Protein AF-A0A350NW31-F1 (afdb_monomer)

Solvent-accessible surface area (backbone atoms only — not comparable to full-atom values): 9401 Å² total; per-residue (Å²): 137,87,84,83,83,86,82,85,82,83,84,83,81,82,76,84,78,81,75,80,87,77,90,76,87,84,73,42,70,81,51,49,76,65,86,72,46,50,71,46,53,63,28,87,88,70,37,74,42,41,32,39,27,88,74,61,37,37,100,91,46,80,51,75,89,60,66,34,38,73,47,72,57,42,85,66,68,77,40,50,56,92,45,56,43,83,39,75,54,92,76,88,54,92,89,51,93,75,86,82,92,84,84,89,87,86,80,84,64,53,72,57,98,86,47,61,57,85,88,83,56,70,51,56,92,58,90,70,77,51,73,46,81,112

Secondary structure (DSSP, 8-state):
------PPP-------------S-----TTSSPPTT-EEE---SS-S-EEE-HHHH--SS------SSEEE--HHHHT---TT-EEEPPP---TT-SS------------EETTEE-----EE-SSTTSS-EE-

Foldseek 3Di:
DDDDDDDDDDDDDDDDDDDDPDQDDDPLLVQADDPQKDWDFQWPVRAKGKDFQVVAADPVGGDDGDHIDIDHDCRHRVTGGLRRDTGDHDTDCVVPPDDDDDDDDDDDQDADPRDTDDDFDWDDPPRVPDIDTD

pLDDT: mean 90.02, std 12.18, range [44.38, 98.06]

Radius of gyration: 24.29 Å; Cα contacts (8 Å, |Δi|>4): 160; chains: 1; bounding box: 80×64×40 Å

Structure (mmCIF, N/CA/C/O backbone):
data_AF-A0A350NW31-F1
#
_entry.id   AF-A0A350NW31-F1
#
loop_
_atom_site.group_PDB
_atom_site.id
_atom_site.type_symbol
_atom_site.label_atom_id
_atom_site.label_alt_id
_atom_site.label_comp_id
_atom_site.label_asym_id
_atom_site.label_entity_id
_atom_site.label_seq_id
_atom_site.pdbx_PDB_ins_code
_atom_site.Cartn_x
_atom_site.Cartn_y
_atom_site.Cartn_z
_atom_site.occupancy
_atom_site.B_iso_or_equiv
_atom_site.auth_seq_id
_atom_site.auth_comp_id
_atom_site.auth_asym_id
_atom_site.auth_atom_id
_atom_site.pdbx_PDB_model_num
ATOM 1 N N . MET A 1 1 ? -64.705 45.221 19.663 1.00 48.91 1 MET A N 1
ATOM 2 C CA . MET A 1 1 ? -63.815 44.903 18.524 1.00 48.91 1 MET A CA 1
ATOM 3 C C . MET A 1 1 ? -62.821 43.853 19.007 1.00 48.91 1 MET A C 1
ATOM 5 O O . MET A 1 1 ? -62.031 44.153 19.888 1.00 48.91 1 MET A O 1
ATOM 9 N N . MET A 1 2 ? -62.956 42.600 18.569 1.00 44.38 2 MET A N 1
ATOM 10 C CA . MET A 1 2 ? -62.243 41.448 19.142 1.00 44.38 2 MET A CA 1
ATOM 11 C C . MET A 1 2 ? -61.066 41.093 18.224 1.00 44.38 2 MET A C 1
ATOM 13 O O . MET A 1 2 ? -61.271 40.778 17.054 1.00 44.38 2 MET A O 1
ATOM 17 N N . ARG A 1 3 ? -59.833 41.224 18.719 1.00 48.50 3 ARG A N 1
ATOM 18 C CA . ARG A 1 3 ? -58.604 41.094 17.923 1.00 48.50 3 ARG A CA 1
ATOM 19 C C . ARG A 1 3 ? -58.072 39.666 18.077 1.00 48.50 3 ARG A C 1
ATOM 21 O O . ARG A 1 3 ? -57.645 39.288 19.161 1.00 48.50 3 ARG A O 1
ATOM 28 N N . ARG A 1 4 ? -58.174 38.850 17.023 1.00 54.09 4 ARG A N 1
ATOM 29 C CA . ARG A 1 4 ? -57.681 37.462 17.015 1.00 54.09 4 ARG A CA 1
ATOM 30 C C . ARG A 1 4 ? -56.184 37.462 16.708 1.00 54.09 4 ARG A C 1
ATOM 32 O O . ARG A 1 4 ? -55.781 37.990 15.677 1.00 54.09 4 ARG A O 1
ATOM 39 N N . ILE A 1 5 ? -55.380 36.891 17.599 1.00 63.12 5 ILE A N 1
ATOM 40 C CA . ILE A 1 5 ? -53.949 36.659 17.379 1.00 63.12 5 ILE A CA 1
ATOM 41 C C . ILE A 1 5 ? -53.807 35.216 16.889 1.00 63.12 5 ILE A C 1
ATOM 43 O O . ILE A 1 5 ? -54.199 34.290 17.594 1.00 63.12 5 ILE A O 1
ATOM 47 N N . PHE A 1 6 ? -53.292 35.033 15.674 1.00 58.06 6 PHE A N 1
ATOM 48 C CA . PHE A 1 6 ? -52.906 33.723 15.151 1.00 58.06 6 PHE A CA 1
ATOM 49 C C . PHE A 1 6 ? -51.450 33.457 15.543 1.00 58.06 6 PHE A C 1
ATOM 51 O O . PHE A 1 6 ? -50.557 34.187 15.121 1.00 58.06 6 PHE A O 1
ATOM 58 N N . GLY A 1 7 ? -51.218 32.441 16.374 1.00 62.53 7 GLY A N 1
ATOM 59 C CA . GLY A 1 7 ? -49.875 31.947 16.675 1.00 62.53 7 GLY A CA 1
ATOM 60 C C . GLY A 1 7 ? -49.449 30.913 15.636 1.00 62.53 7 GLY A C 1
ATOM 61 O O . GLY A 1 7 ? -50.163 29.936 15.421 1.00 62.53 7 GLY A O 1
ATOM 62 N N . PHE A 1 8 ? -48.300 31.127 14.997 1.00 61.97 8 PHE A N 1
ATOM 63 C CA . PHE A 1 8 ? -47.644 30.124 14.160 1.00 61.97 8 PHE A CA 1
ATOM 64 C C . PHE A 1 8 ? -46.812 29.193 15.048 1.00 61.97 8 PHE A C 1
ATOM 66 O O . PHE A 1 8 ? -45.950 29.657 15.792 1.00 61.97 8 PHE A O 1
ATOM 73 N N . ILE A 1 9 ? -47.067 27.886 14.965 1.00 69.88 9 ILE A N 1
ATOM 74 C CA . ILE A 1 9 ? -46.229 26.853 15.583 1.00 69.88 9 ILE A CA 1
ATOM 75 C C . ILE A 1 9 ? -45.210 26.412 14.534 1.00 69.88 9 ILE A C 1
ATOM 77 O O . ILE A 1 9 ? -45.588 25.936 13.465 1.00 69.88 9 ILE A O 1
ATOM 81 N N . PHE A 1 10 ? -43.925 26.581 14.839 1.00 61.84 10 PHE A N 1
ATOM 82 C CA . PHE A 1 10 ? -42.825 26.084 14.019 1.00 61.84 10 PHE A CA 1
ATOM 83 C C . PHE A 1 10 ? -42.400 24.717 14.568 1.00 61.84 10 PHE A C 1
ATOM 85 O O . PHE A 1 10 ? -41.879 24.626 15.679 1.00 61.84 10 PHE A O 1
ATOM 92 N N . LEU A 1 11 ? -42.672 23.645 13.823 1.00 66.06 11 LEU A N 1
ATOM 93 C CA . LEU A 1 11 ? -42.185 22.301 14.135 1.00 66.06 11 LEU A CA 1
ATOM 94 C C . LEU A 1 11 ? -40.747 22.175 13.621 1.00 66.06 11 LEU A C 1
ATOM 96 O O . LEU A 1 11 ? -40.532 22.092 12.415 1.00 66.06 11 LEU A O 1
ATOM 100 N N . LEU A 1 12 ? -39.766 22.158 14.527 1.00 67.12 12 LEU A N 1
ATOM 101 C CA . LEU A 1 12 ? -38.417 21.703 14.194 1.00 67.12 12 LEU A CA 1
ATOM 102 C C . LEU A 1 12 ? -38.415 20.172 14.152 1.00 67.12 12 LEU A C 1
ATOM 104 O O . LEU A 1 12 ? -38.503 19.517 15.189 1.00 67.12 12 LEU A O 1
ATOM 108 N N . SER A 1 13 ? -38.308 19.601 12.955 1.00 69.69 13 SER A N 1
ATOM 109 C CA . SER A 1 13 ? -37.978 18.189 12.778 1.00 69.69 13 SER A CA 1
ATOM 110 C C . SER A 1 13 ? -36.464 18.014 12.892 1.00 69.69 13 SER A C 1
ATOM 112 O O . SER A 1 13 ? -35.721 18.446 12.013 1.00 69.69 13 SER A O 1
ATOM 114 N N . SER A 1 14 ? -35.997 17.384 13.965 1.00 68.06 14 SER A N 1
ATOM 115 C CA . SER A 1 14 ? -34.610 16.938 14.089 1.00 68.06 14 SER A CA 1
ATOM 116 C C . SER A 1 14 ? -34.433 15.619 13.334 1.00 68.06 14 SER A C 1
ATOM 118 O O . SER A 1 14 ? -34.873 14.571 13.805 1.00 68.06 14 SER A O 1
ATOM 120 N N . SER A 1 15 ? -33.804 15.656 12.163 1.00 70.38 15 SER A N 1
ATOM 121 C CA . SER A 1 15 ? -33.258 14.455 11.528 1.00 70.38 15 SER A CA 1
ATOM 122 C C . SER A 1 15 ? -31.994 14.031 12.277 1.00 70.38 15 SER A C 1
ATOM 124 O O . SER A 1 15 ? -31.078 14.838 12.436 1.00 70.38 15 SER A O 1
ATOM 126 N N . ALA A 1 16 ? -31.935 12.781 12.740 1.00 66.44 16 ALA A N 1
ATOM 127 C CA . ALA A 1 16 ? -30.699 12.212 13.263 1.00 66.44 16 ALA A CA 1
ATOM 128 C C . ALA A 1 16 ? -29.701 12.077 12.103 1.00 66.44 16 ALA A C 1
ATOM 130 O O . ALA A 1 16 ? -29.893 11.261 11.205 1.00 66.44 16 ALA A O 1
ATOM 131 N N . MET A 1 17 ? -28.665 12.914 12.094 1.00 63.31 17 MET A N 1
ATOM 132 C CA . MET A 1 17 ? -27.508 12.705 11.231 1.00 63.31 17 MET A CA 1
ATOM 133 C C . MET A 1 17 ? -26.686 11.579 11.851 1.00 63.31 17 MET A C 1
ATOM 135 O O . MET A 1 17 ? -26.154 11.739 12.947 1.00 63.31 17 MET A O 1
ATOM 139 N N . SER A 1 18 ? -26.609 10.433 11.178 1.00 65.69 18 SER A N 1
ATOM 140 C CA . SER A 1 18 ? -25.617 9.420 11.523 1.00 65.69 18 SER A CA 1
ATOM 141 C C . SER A 1 18 ? -24.303 9.847 10.880 1.00 65.69 18 SER A C 1
ATOM 143 O O . SER A 1 18 ? -24.153 9.728 9.668 1.00 65.69 18 SER A O 1
ATOM 145 N N . ALA A 1 19 ? -23.377 10.398 11.662 1.00 67.06 19 ALA A N 1
ATOM 146 C CA . ALA A 1 19 ? -21.996 10.511 11.212 1.00 67.06 19 ALA A CA 1
ATOM 147 C C . ALA A 1 19 ? -21.396 9.099 11.195 1.00 67.06 19 ALA A C 1
ATOM 149 O O . ALA A 1 19 ? -21.551 8.356 12.167 1.00 67.06 19 ALA A O 1
ATOM 150 N N . GLN A 1 20 ? -20.756 8.711 10.094 1.00 71.69 20 GLN A N 1
ATOM 151 C CA . GLN A 1 20 ? -19.940 7.503 10.085 1.00 71.69 20 GLN A CA 1
ATOM 152 C C . GLN A 1 20 ? -18.723 7.757 10.980 1.00 71.69 20 GLN A C 1
ATOM 154 O O . GLN A 1 20 ? -18.118 8.827 10.916 1.00 71.69 20 GLN A O 1
ATOM 159 N N . ASN A 1 21 ? -18.404 6.808 11.859 1.00 86.00 21 ASN A N 1
ATOM 160 C CA . ASN A 1 21 ? -17.177 6.877 12.641 1.00 86.00 21 ASN A CA 1
ATOM 161 C C . ASN A 1 21 ? -16.010 6.507 11.713 1.00 86.00 21 ASN A C 1
ATOM 163 O O . ASN A 1 21 ? -15.896 5.347 11.322 1.00 86.00 21 ASN A O 1
ATOM 167 N N . ILE A 1 22 ? -15.208 7.497 11.318 1.00 91.44 22 ILE A N 1
ATOM 168 C CA . ILE A 1 22 ? -14.013 7.293 10.495 1.00 91.44 22 ILE A CA 1
ATOM 169 C C . ILE A 1 22 ? -12.861 6.963 11.442 1.00 91.44 22 ILE A C 1
ATOM 171 O O . ILE A 1 22 ? -12.406 7.825 12.191 1.00 91.44 22 ILE A O 1
ATOM 175 N N . LEU A 1 23 ? -12.417 5.707 11.417 1.00 93.81 23 LEU A N 1
ATOM 176 C CA . LEU A 1 23 ? -11.307 5.230 12.250 1.00 93.81 23 LEU A CA 1
ATOM 177 C C . LEU A 1 23 ? -9.946 5.591 11.648 1.00 93.81 23 LEU A C 1
ATOM 179 O O . LEU A 1 23 ? -8.991 5.823 12.382 1.00 93.81 23 LEU A O 1
ATOM 183 N N . LEU A 1 24 ? -9.877 5.635 10.318 1.00 95.56 24 LEU A N 1
ATOM 184 C CA . LEU A 1 24 ? -8.695 5.967 9.538 1.00 95.56 24 LEU A CA 1
ATOM 185 C C . LEU A 1 24 ? -9.139 6.575 8.205 1.00 95.56 24 LEU A C 1
ATOM 187 O O . LEU A 1 24 ? -10.135 6.139 7.629 1.00 95.56 24 LEU A O 1
ATOM 191 N N . SER A 1 25 ? -8.407 7.581 7.741 1.00 96.56 25 SER A N 1
ATOM 192 C CA . SER A 1 25 ? -8.550 8.175 6.414 1.00 96.56 25 SER A CA 1
ATOM 193 C C . SER A 1 25 ? -7.167 8.612 5.964 1.00 96.56 25 SER A C 1
ATOM 195 O O . SER A 1 25 ? -6.513 9.363 6.683 1.00 96.56 25 SER A O 1
ATOM 197 N N . GLU A 1 26 ? -6.748 8.145 4.797 1.00 97.62 26 GLU A N 1
ATOM 198 C CA . GLU A 1 26 ? -5.463 8.462 4.180 1.00 97.62 26 GLU A CA 1
ATOM 199 C C . GLU A 1 26 ? -5.703 8.628 2.678 1.00 97.62 26 GLU A C 1
ATOM 201 O O . GLU A 1 26 ? -6.369 7.787 2.074 1.00 97.62 26 GLU A O 1
ATOM 206 N N . ASP A 1 27 ? -5.227 9.734 2.112 1.00 97.19 27 ASP A N 1
ATOM 207 C CA . ASP A 1 27 ? -5.352 10.064 0.686 1.00 97.19 27 ASP A CA 1
ATOM 208 C C . ASP A 1 27 ? -3.994 10.094 -0.033 1.00 97.19 27 ASP A C 1
ATOM 210 O O . ASP A 1 27 ? -3.947 10.252 -1.247 1.00 97.19 27 ASP A O 1
ATOM 214 N N . PHE A 1 28 ? -2.903 9.909 0.716 1.00 98.00 28 PHE A N 1
ATOM 215 C CA . PHE A 1 28 ? -1.509 9.902 0.286 1.00 98.00 28 PHE A CA 1
ATOM 216 C C . PHE A 1 28 ? -0.976 11.241 -0.240 1.00 98.00 28 PHE A C 1
ATOM 218 O O . PHE A 1 28 ? 0.216 11.336 -0.537 1.00 98.00 28 PHE A O 1
ATOM 225 N N . GLU A 1 29 ? -1.764 12.320 -0.241 1.00 97.62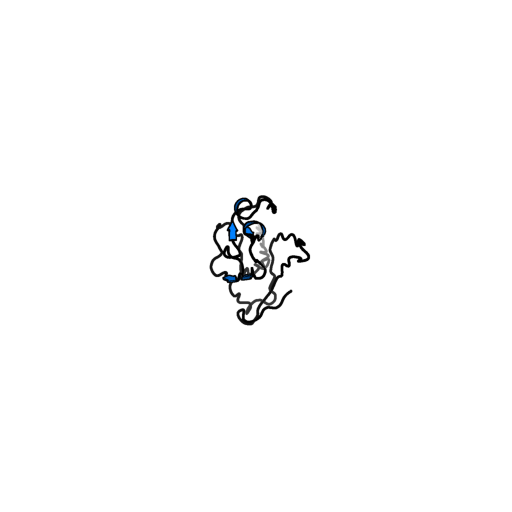 29 GLU A N 1
ATOM 226 C CA . GLU A 1 29 ? -1.396 13.616 -0.838 1.00 97.62 29 GLU A CA 1
ATOM 227 C C . GLU A 1 29 ? -0.283 14.372 -0.103 1.00 97.62 29 GLU A C 1
ATOM 229 O O . GLU A 1 29 ? 0.235 15.383 -0.585 1.00 97.62 29 GLU A O 1
ATOM 234 N N . SER A 1 30 ? 0.131 13.874 1.060 1.00 95.50 30 SER A N 1
ATOM 235 C CA . SER A 1 30 ? 1.276 14.405 1.795 1.00 95.50 30 SER A CA 1
ATOM 236 C C . SER A 1 30 ? 2.621 14.150 1.099 1.00 95.50 30 SER A C 1
ATOM 238 O O . SER A 1 30 ? 3.589 14.856 1.396 1.00 95.50 30 SER A O 1
ATOM 240 N N . GLY A 1 31 ? 2.696 13.170 0.187 1.00 93.62 31 GLY A N 1
ATOM 241 C CA . GLY A 1 31 ? 3.936 12.780 -0.494 1.00 93.62 31 GLY A CA 1
ATOM 242 C C . GLY A 1 31 ? 4.974 12.139 0.435 1.00 93.62 31 GLY A C 1
ATOM 243 O O . GLY A 1 31 ? 6.158 12.094 0.105 1.00 93.62 31 GLY A O 1
ATOM 244 N N . VAL A 1 32 ? 4.562 11.706 1.629 1.00 94.81 32 VAL A N 1
ATOM 245 C CA . VAL A 1 32 ? 5.411 11.020 2.607 1.00 94.81 32 VAL A CA 1
ATOM 246 C C . VAL A 1 32 ? 4.749 9.718 3.044 1.00 94.81 32 VAL A C 1
ATOM 248 O O . VAL A 1 32 ? 3.526 9.579 2.983 1.00 94.81 32 VAL A O 1
ATOM 251 N N . PHE A 1 33 ? 5.556 8.747 3.475 1.00 96.00 33 PHE A N 1
ATOM 252 C CA . PHE A 1 33 ? 5.020 7.505 4.028 1.00 96.00 33 PHE A CA 1
ATOM 253 C C . PHE A 1 33 ? 4.134 7.826 5.250 1.00 96.00 33 PHE A C 1
ATOM 255 O O . PHE A 1 33 ? 4.593 8.576 6.119 1.00 96.00 33 PHE A O 1
ATOM 262 N N . PRO A 1 34 ? 2.891 7.313 5.327 1.00 96.81 34 PRO A N 1
ATOM 263 C CA . PRO A 1 34 ? 1.950 7.692 6.378 1.00 96.81 34 PRO A CA 1
ATOM 264 C C . PRO A 1 34 ? 2.456 7.430 7.802 1.00 96.81 34 PRO A C 1
ATOM 266 O O . PRO A 1 34 ? 3.027 6.381 8.112 1.00 96.81 34 PRO A O 1
ATOM 269 N N . ASP A 1 35 ? 2.186 8.372 8.705 1.00 94.62 35 ASP A N 1
ATOM 270 C CA . ASP A 1 35 ? 2.584 8.257 10.108 1.00 94.62 35 ASP A CA 1
ATOM 271 C C . ASP A 1 35 ? 1.894 7.068 10.798 1.00 94.62 35 ASP A C 1
ATOM 273 O O . ASP A 1 35 ? 0.676 6.904 10.731 1.00 94.62 35 ASP A O 1
ATOM 277 N N . ASN A 1 36 ? 2.662 6.296 11.574 1.00 94.81 36 ASN A N 1
ATOM 278 C CA . ASN A 1 36 ? 2.217 5.114 12.336 1.00 94.81 36 ASN A CA 1
ATOM 279 C C . ASN A 1 36 ? 1.757 3.913 11.500 1.00 94.81 36 ASN A C 1
ATOM 281 O O . ASN A 1 36 ? 1.326 2.914 12.078 1.00 94.81 36 ASN A O 1
ATOM 285 N N . TRP A 1 37 ? 1.870 3.984 10.178 1.00 97.69 37 TRP A N 1
ATOM 286 C CA . TRP A 1 37 ? 1.820 2.793 9.344 1.00 97.69 37 TRP A CA 1
ATOM 287 C C . TRP A 1 37 ? 3.170 2.086 9.429 1.00 97.69 37 TRP A C 1
ATOM 289 O O . TRP A 1 37 ? 4.203 2.693 9.733 1.00 97.69 37 TRP A O 1
ATOM 299 N N . SER A 1 38 ? 3.168 0.790 9.168 1.00 96.56 38 SER A N 1
ATOM 300 C CA . SER A 1 38 ? 4.389 0.013 9.016 1.00 96.56 38 SER A CA 1
ATOM 301 C C . SER A 1 38 ? 4.371 -0.729 7.693 1.00 96.56 38 SER A C 1
ATOM 303 O O . SER A 1 38 ? 3.362 -0.784 6.992 1.00 96.56 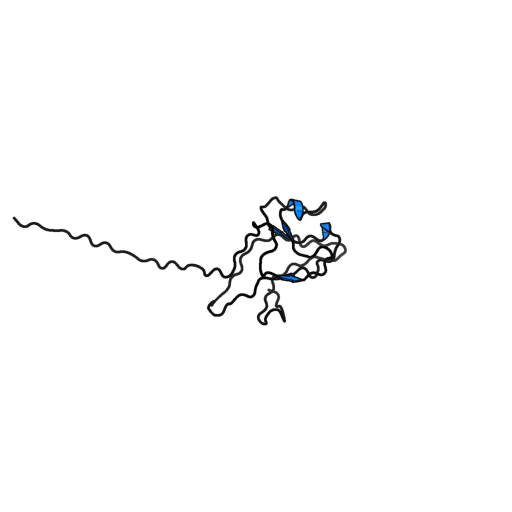38 SER A O 1
ATOM 305 N N . GLN A 1 39 ? 5.518 -1.286 7.337 1.00 97.38 39 GLN A N 1
ATOM 306 C CA . GLN A 1 39 ? 5.615 -2.197 6.218 1.00 97.38 39 GLN A CA 1
ATOM 307 C C . GLN A 1 39 ? 6.601 -3.316 6.521 1.00 97.38 39 GLN A C 1
ATOM 309 O O . GLN A 1 39 ? 7.487 -3.173 7.370 1.00 97.38 39 GLN A O 1
ATOM 314 N N . GLN A 1 40 ? 6.417 -4.424 5.824 1.00 96.81 40 GLN A N 1
ATOM 315 C CA . GLN A 1 40 ? 7.394 -5.495 5.686 1.00 96.81 40 GLN A CA 1
ATOM 316 C C . GLN A 1 40 ? 7.695 -5.620 4.195 1.00 96.81 40 GLN A C 1
ATOM 318 O O . GLN A 1 40 ? 6.850 -5.273 3.376 1.00 96.81 40 GLN A O 1
ATOM 323 N N . THR A 1 41 ? 8.915 -6.030 3.860 1.00 98.00 41 THR A N 1
ATOM 324 C CA . THR A 1 41 ? 9.347 -6.178 2.473 1.00 98.00 41 THR A CA 1
ATOM 325 C C . THR A 1 41 ? 10.552 -7.114 2.386 1.00 98.00 41 THR A C 1
ATOM 327 O O . THR A 1 41 ? 11.395 -7.136 3.292 1.00 98.00 41 THR A O 1
ATOM 330 N N . ALA A 1 42 ? 10.631 -7.874 1.294 1.00 97.81 42 ALA A N 1
ATOM 331 C CA . ALA A 1 42 ? 11.834 -8.591 0.864 1.00 97.81 42 ALA A CA 1
ATOM 332 C C . ALA A 1 42 ? 12.658 -7.773 -0.155 1.00 97.81 42 ALA A C 1
ATOM 334 O O . ALA A 1 42 ? 13.776 -8.160 -0.513 1.00 97.81 42 ALA A O 1
ATOM 335 N N . ALA A 1 43 ? 12.124 -6.630 -0.589 1.00 97.12 43 ALA A N 1
ATOM 336 C CA . ALA A 1 43 ? 12.657 -5.808 -1.653 1.00 97.12 43 ALA A CA 1
ATOM 337 C C . ALA A 1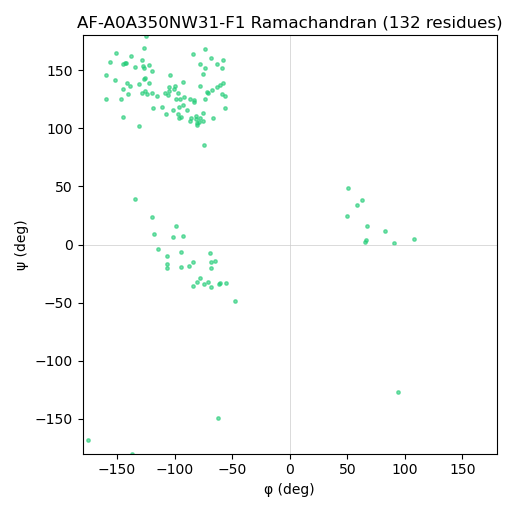 43 ? 13.910 -5.049 -1.208 1.00 97.12 43 ALA A C 1
ATOM 339 O O . ALA A 1 43 ? 14.112 -4.718 -0.036 1.00 97.12 43 ALA A O 1
ATOM 340 N N . SER A 1 44 ? 14.780 -4.755 -2.169 1.00 95.50 44 SER A N 1
ATOM 341 C CA . SER A 1 44 ? 16.033 -4.035 -1.926 1.00 95.50 44 SER A CA 1
ATOM 342 C C . SER A 1 44 ? 15.866 -2.512 -1.901 1.00 95.50 44 SER A C 1
ATOM 344 O O . SER A 1 44 ? 16.774 -1.818 -1.437 1.00 95.50 44 SER A O 1
ATOM 346 N N . ASP A 1 45 ? 14.733 -2.003 -2.387 1.00 94.62 45 ASP A N 1
ATOM 347 C CA . ASP A 1 45 ? 14.388 -0.579 -2.464 1.00 94.62 45 ASP A CA 1
ATOM 348 C C . ASP A 1 45 ? 13.709 -0.049 -1.192 1.00 94.62 45 ASP A C 1
ATOM 350 O O . ASP A 1 45 ? 13.767 1.147 -0.916 1.00 94.62 45 ASP A O 1
ATOM 354 N N . GLY A 1 46 ? 13.167 -0.939 -0.359 1.00 94.75 46 GLY A N 1
ATOM 355 C CA . GLY A 1 46 ? 12.485 -0.584 0.882 1.00 94.75 46 GLY A CA 1
ATOM 356 C C . GLY A 1 46 ? 10.968 -0.764 0.851 1.00 94.75 46 GLY A C 1
ATOM 357 O O . GLY A 1 46 ? 10.349 -0.461 1.869 1.00 94.75 46 GLY A O 1
ATOM 358 N N . GLY A 1 47 ? 10.398 -1.308 -0.233 1.00 97.00 47 GLY A N 1
ATOM 359 C CA . GLY A 1 47 ? 9.001 -1.741 -0.306 1.00 97.00 47 GLY A CA 1
ATOM 360 C C . GLY A 1 47 ? 8.059 -0.680 -0.873 1.00 97.00 47 GLY A C 1
ATOM 361 O O . GLY A 1 47 ? 8.280 -0.161 -1.964 1.00 97.00 47 GLY A O 1
ATOM 362 N N . TRP A 1 48 ? 6.984 -0.383 -0.142 1.00 97.88 48 TRP A N 1
ATOM 363 C CA . TRP A 1 48 ? 5.967 0.593 -0.525 1.00 97.88 48 TRP A CA 1
ATOM 364 C C . TRP A 1 48 ? 6.489 2.027 -0.421 1.00 97.88 48 TRP A C 1
ATOM 366 O O . TRP A 1 48 ? 6.988 2.457 0.627 1.00 97.88 48 TRP A O 1
ATOM 376 N N . GLU A 1 49 ? 6.263 2.798 -1.480 1.00 96.75 49 GLU A N 1
ATOM 377 C CA . GLU A 1 49 ? 6.678 4.191 -1.602 1.00 96.75 49 GLU A CA 1
ATOM 378 C C . GLU A 1 49 ? 5.476 5.102 -1.871 1.00 96.75 49 GLU A C 1
ATOM 380 O O . GLU A 1 49 ? 4.581 4.768 -2.647 1.00 96.75 49 GLU A O 1
ATOM 385 N N . ASN A 1 50 ? 5.454 6.274 -1.229 1.00 97.62 50 ASN A N 1
ATOM 386 C CA . ASN A 1 50 ? 4.493 7.331 -1.543 1.00 97.62 50 ASN A CA 1
ATOM 387 C C . ASN A 1 50 ? 5.109 8.272 -2.584 1.00 97.62 50 ASN A C 1
ATOM 389 O O . ASN A 1 50 ? 6.205 8.798 -2.376 1.00 97.62 50 ASN A O 1
ATOM 393 N N . GLY A 1 51 ? 4.398 8.510 -3.681 1.00 96.75 51 GLY A N 1
ATOM 394 C CA . GLY A 1 51 ? 4.832 9.448 -4.698 1.00 96.75 51 GLY A CA 1
ATOM 395 C C . GLY A 1 51 ? 3.812 9.658 -5.804 1.00 96.75 51 GLY A C 1
ATOM 396 O O . GLY A 1 51 ? 2.657 9.253 -5.734 1.00 96.75 51 GLY A O 1
ATOM 397 N N . THR A 1 52 ? 4.261 10.317 -6.862 1.00 97.00 52 THR A N 1
ATOM 398 C CA . THR A 1 52 ? 3.464 10.518 -8.076 1.00 97.00 52 THR A CA 1
ATOM 399 C C . THR A 1 52 ? 3.564 9.307 -9.001 1.00 97.00 52 THR A C 1
ATOM 401 O O . THR A 1 52 ? 4.525 8.546 -8.919 1.00 97.00 52 THR A O 1
ATOM 404 N N . ALA A 1 53 ? 2.655 9.200 -9.974 1.00 96.31 53 ALA A N 1
ATOM 405 C CA . ALA A 1 53 ? 2.761 8.208 -11.050 1.00 96.31 53 ALA A CA 1
ATOM 406 C C . ALA A 1 53 ? 4.170 8.167 -11.678 1.00 96.31 53 ALA A C 1
ATOM 408 O O . ALA A 1 53 ? 4.793 7.116 -11.724 1.00 96.31 53 ALA A O 1
ATOM 409 N N . GLY A 1 54 ? 4.729 9.329 -12.038 1.00 96.25 54 GLY A N 1
ATOM 410 C CA . GLY A 1 54 ? 6.044 9.415 -12.682 1.00 96.25 54 GLY A CA 1
ATOM 411 C C . GLY A 1 54 ? 7.244 9.040 -11.803 1.00 96.25 54 GLY A C 1
ATOM 412 O O . GLY A 1 54 ? 8.339 8.873 -12.329 1.00 96.25 54 GLY A O 1
ATOM 413 N N . SER A 1 55 ? 7.080 8.956 -10.478 1.00 95.50 55 SER A N 1
ATOM 414 C CA . SER A 1 55 ? 8.143 8.481 -9.577 1.00 95.50 55 SER A CA 1
ATOM 415 C C . SER A 1 55 ? 8.046 6.991 -9.264 1.00 95.50 55 SER A C 1
ATOM 417 O O . SER A 1 55 ? 9.038 6.434 -8.817 1.00 95.50 55 SER A O 1
ATOM 419 N N . LEU A 1 56 ? 6.875 6.380 -9.467 1.00 97.00 56 LEU A N 1
ATOM 420 C CA . LEU A 1 56 ? 6.591 4.984 -9.115 1.00 97.00 56 LEU A CA 1
ATOM 421 C C . LEU A 1 56 ? 6.511 4.064 -10.347 1.00 97.00 56 LEU A C 1
ATOM 423 O O . LEU A 1 56 ? 6.639 2.848 -10.224 1.00 97.00 56 LEU A O 1
ATOM 427 N N . GLU A 1 57 ? 6.290 4.629 -11.534 1.00 97.12 57 GLU A N 1
ATOM 428 C CA . GLU A 1 57 ? 6.284 3.896 -12.800 1.00 97.12 57 GLU A CA 1
ATOM 429 C C . GLU A 1 57 ? 7.693 3.487 -13.261 1.00 97.12 57 GLU A C 1
ATOM 431 O O . GLU A 1 57 ? 8.713 3.976 -12.769 1.00 97.12 57 GLU A O 1
ATOM 436 N N . SER A 1 58 ? 7.745 2.614 -14.260 1.00 96.56 58 SER A N 1
ATOM 437 C CA . SER A 1 58 ? 8.970 2.143 -14.907 1.00 96.56 58 SER A CA 1
ATOM 438 C C . SER A 1 58 ? 8.812 2.094 -16.432 1.00 96.56 58 SER A C 1
ATOM 440 O O . SER A 1 58 ? 7.777 2.464 -16.988 1.00 96.56 58 SER A O 1
ATOM 442 N N . GLU A 1 59 ? 9.865 1.675 -17.147 1.00 94.94 59 GLU A N 1
ATOM 443 C CA . GLU A 1 59 ? 9.843 1.592 -18.617 1.00 94.94 59 GLU A CA 1
ATOM 444 C C . GLU A 1 59 ? 8.774 0.614 -19.128 1.00 94.94 59 GLU A C 1
ATOM 446 O O . GLU A 1 59 ? 8.177 0.863 -20.181 1.00 94.94 59 GLU A O 1
ATOM 451 N N . TRP A 1 60 ? 8.514 -0.466 -18.384 1.00 92.56 60 TRP A N 1
ATOM 452 C CA . TRP A 1 60 ? 7.593 -1.528 -18.794 1.00 92.56 60 TRP A CA 1
ATOM 453 C C . TRP A 1 60 ? 6.270 -1.518 -18.032 1.00 92.56 60 TRP A C 1
ATOM 455 O O . TRP A 1 60 ? 5.328 -2.172 -18.474 1.00 92.56 60 TRP A O 1
ATOM 465 N N . TRP A 1 61 ? 6.159 -0.709 -16.975 1.00 94.69 61 TRP A N 1
ATOM 466 C CA . TRP A 1 61 ? 4.937 -0.545 -16.200 1.00 94.69 61 TRP A CA 1
ATOM 467 C C . TRP A 1 61 ? 4.589 0.931 -15.990 1.00 94.69 61 TRP A C 1
ATOM 469 O O . TRP A 1 61 ? 5.180 1.622 -15.163 1.00 94.69 61 TRP A O 1
ATOM 479 N N . SER A 1 62 ? 3.620 1.433 -16.761 1.00 95.25 62 SER A N 1
ATOM 480 C CA . SER A 1 62 ? 3.182 2.833 -16.693 1.00 95.25 62 SER A CA 1
ATOM 481 C C . SER A 1 62 ? 2.013 3.022 -15.734 1.00 95.25 62 SER A C 1
ATOM 483 O O . SER A 1 62 ? 1.041 2.267 -15.804 1.00 95.25 62 SER A O 1
ATOM 485 N N . ILE A 1 63 ? 2.019 4.108 -14.962 1.00 96.25 63 ILE A N 1
ATOM 486 C CA . ILE A 1 63 ? 0.913 4.450 -14.062 1.00 96.25 63 ILE A CA 1
ATOM 487 C C . ILE A 1 63 ? 0.159 5.655 -14.632 1.00 96.25 63 ILE A C 1
ATOM 489 O O . ILE A 1 63 ? 0.740 6.682 -14.985 1.00 96.25 63 ILE A O 1
ATOM 493 N N . ALA A 1 64 ? -1.169 5.561 -14.729 1.00 94.62 64 ALA A N 1
ATOM 494 C CA . ALA A 1 64 ? -1.975 6.697 -15.164 1.00 94.62 64 ALA A CA 1
ATOM 495 C C . ALA A 1 64 ? -1.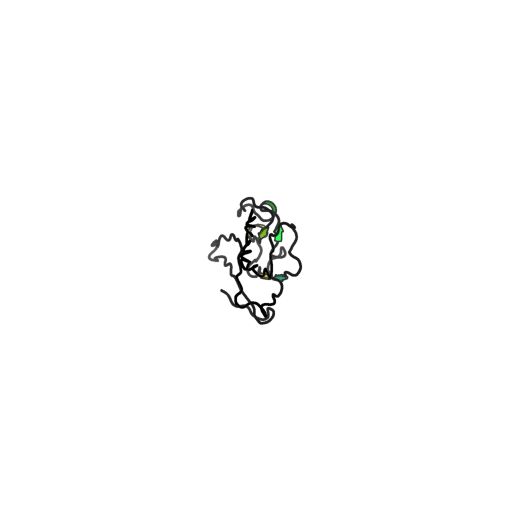798 7.883 -14.202 1.00 94.62 64 ALA A C 1
ATOM 497 O O . ALA A 1 64 ? -1.814 7.714 -12.985 1.00 94.62 64 ALA A O 1
ATOM 498 N N . SER A 1 65 ? -1.657 9.098 -14.745 1.00 94.44 65 SER A N 1
ATOM 499 C CA . SER A 1 65 ? -1.458 10.293 -13.919 1.00 94.44 65 SER A CA 1
ATOM 500 C C . SER A 1 65 ? -2.588 10.449 -12.898 1.00 94.44 65 SER A C 1
ATOM 502 O O . SER A 1 65 ? -3.747 10.662 -13.257 1.00 94.44 65 SER A O 1
ATOM 504 N N . HIS A 1 66 ? -2.200 10.386 -11.629 1.00 88.62 66 HIS A N 1
ATOM 505 C CA . HIS A 1 66 ? -3.017 10.665 -10.457 1.00 88.62 66 HIS A CA 1
ATOM 506 C C . HIS A 1 66 ? -2.316 11.736 -9.602 1.00 88.62 66 HIS A C 1
ATOM 508 O O . HIS A 1 66 ? -1.240 12.214 -9.982 1.00 88.62 66 HIS A O 1
ATOM 514 N N . GLY A 1 67 ? -2.925 12.139 -8.483 1.00 94.94 67 GLY A N 1
ATOM 515 C CA . GLY A 1 67 ? -2.221 12.853 -7.415 1.00 94.94 67 GLY A CA 1
ATOM 516 C C . GLY A 1 67 ? -1.104 11.997 -6.806 1.00 94.94 67 GLY A C 1
ATOM 517 O O . GLY A 1 67 ? -0.500 11.166 -7.492 1.00 94.94 67 GLY A O 1
ATOM 518 N N . ASN A 1 68 ? -0.809 12.178 -5.525 1.00 97.81 68 ASN A N 1
ATOM 519 C CA . ASN A 1 68 ? 0.090 11.229 -4.872 1.00 97.81 68 ASN A CA 1
ATOM 520 C C . ASN A 1 68 ? -0.653 9.918 -4.594 1.00 97.81 68 ASN A C 1
ATOM 522 O O . ASN A 1 68 ? -1.860 9.895 -4.364 1.00 97.81 68 ASN A O 1
ATOM 526 N N . ILE A 1 69 ? 0.078 8.817 -4.663 1.00 97.69 69 ILE A N 1
ATOM 527 C CA . ILE A 1 69 ? -0.397 7.466 -4.391 1.00 97.69 69 ILE A CA 1
ATOM 528 C C . ILE A 1 69 ? 0.673 6.743 -3.580 1.00 97.69 69 ILE A C 1
ATOM 530 O O . ILE A 1 69 ? 1.838 7.144 -3.577 1.00 97.69 69 ILE A O 1
ATOM 534 N N . ILE A 1 70 ? 0.289 5.654 -2.926 1.00 97.94 70 ILE A N 1
ATOM 535 C CA . ILE A 1 70 ? 1.247 4.677 -2.419 1.00 97.94 70 ILE A CA 1
ATOM 536 C C . ILE A 1 70 ? 1.297 3.498 -3.387 1.00 97.94 70 ILE A C 1
ATOM 538 O O . ILE A 1 70 ? 0.256 3.028 -3.848 1.00 97.94 70 ILE A O 1
ATOM 542 N N . GLY A 1 71 ? 2.497 3.048 -3.734 1.00 97.00 71 GLY A N 1
ATOM 543 C CA . GLY A 1 71 ? 2.688 1.989 -4.716 1.00 97.00 71 GLY A CA 1
ATOM 544 C C . GLY A 1 71 ? 3.951 1.187 -4.465 1.00 97.00 71 GLY A C 1
ATOM 545 O O . GLY A 1 71 ? 4.829 1.598 -3.707 1.00 97.00 71 GLY A O 1
ATOM 546 N N . THR A 1 72 ? 4.021 0.035 -5.116 1.00 97.00 72 THR A N 1
ATOM 547 C CA . THR A 1 72 ? 5.215 -0.796 -5.165 1.00 97.00 72 THR A CA 1
ATOM 548 C C . THR A 1 72 ? 5.344 -1.394 -6.567 1.00 97.00 72 THR A C 1
ATOM 550 O O . THR A 1 72 ? 4.329 -1.729 -7.176 1.00 97.00 72 THR A O 1
ATOM 553 N N . ASN A 1 73 ? 6.562 -1.436 -7.110 1.00 96.31 73 ASN A N 1
ATOM 554 C CA . ASN A 1 73 ? 6.838 -1.794 -8.507 1.00 96.31 73 ASN A CA 1
ATOM 555 C C . ASN A 1 73 ? 8.156 -2.573 -8.619 1.00 96.31 73 ASN A C 1
ATOM 557 O O . ASN A 1 73 ? 9.228 -2.006 -8.393 1.00 96.31 73 ASN A O 1
ATOM 561 N N . ASP A 1 74 ? 8.093 -3.865 -8.923 1.00 94.69 74 ASP A N 1
ATOM 562 C CA . ASP A 1 74 ? 9.272 -4.729 -9.024 1.00 94.69 74 ASP A CA 1
ATOM 563 C C . ASP A 1 74 ? 10.029 -4.520 -10.340 1.00 94.69 74 ASP A C 1
ATOM 565 O O . ASP A 1 74 ? 11.255 -4.625 -10.343 1.00 94.69 74 ASP A O 1
ATOM 569 N N . ASP A 1 75 ? 9.349 -4.119 -11.420 1.00 94.19 75 ASP A N 1
ATOM 570 C CA . ASP A 1 75 ? 9.973 -3.802 -12.714 1.00 94.19 75 ASP A CA 1
ATOM 571 C C . ASP A 1 75 ? 10.987 -2.646 -12.609 1.00 94.19 75 ASP A C 1
ATOM 573 O O . ASP A 1 75 ? 12.015 -2.643 -13.286 1.00 94.19 75 ASP A O 1
ATOM 577 N N . ALA A 1 76 ? 10.757 -1.675 -11.717 1.00 95.00 76 ALA A N 1
ATOM 578 C CA . ALA A 1 76 ? 11.676 -0.551 -11.513 1.00 95.00 76 ALA A CA 1
ATOM 579 C C . ALA A 1 76 ? 13.015 -0.961 -10.869 1.00 95.00 76 ALA A C 1
ATOM 581 O O . ALA A 1 76 ? 14.062 -0.382 -11.184 1.00 95.00 76 ALA A O 1
ATOM 582 N N . CYS A 1 77 ? 12.985 -1.920 -9.940 1.00 94.69 77 CYS A N 1
ATOM 583 C CA . CYS A 1 77 ? 14.134 -2.303 -9.116 1.00 94.69 77 CYS A CA 1
ATOM 584 C C . CYS A 1 77 ? 14.755 -3.657 -9.500 1.00 94.69 77 CYS A C 1
ATOM 586 O O . CYS A 1 77 ? 15.878 -3.928 -9.068 1.00 94.69 77 CYS A O 1
ATOM 588 N N . ASP A 1 78 ? 14.043 -4.492 -10.267 1.00 93.44 78 ASP A N 1
ATOM 589 C CA . ASP A 1 78 ? 14.344 -5.914 -10.496 1.00 93.44 78 ASP A CA 1
ATOM 590 C C . ASP A 1 78 ? 14.566 -6.660 -9.163 1.00 93.44 78 ASP A C 1
ATOM 592 O O . ASP A 1 78 ? 15.591 -7.309 -8.929 1.00 93.44 78 ASP A O 1
ATOM 596 N N . CYS A 1 79 ? 13.643 -6.458 -8.216 1.00 94.94 79 CYS A N 1
ATOM 597 C CA . CYS A 1 79 ? 13.773 -6.902 -6.829 1.00 94.94 79 CYS A CA 1
ATOM 598 C C . CYS A 1 79 ? 12.560 -7.700 -6.331 1.00 94.94 79 CYS A C 1
ATOM 600 O O . CYS A 1 79 ? 11.473 -7.637 -6.890 1.00 94.94 79 CYS A O 1
ATOM 602 N N . ASP A 1 80 ? 12.758 -8.490 -5.272 1.00 95.75 80 ASP A N 1
ATOM 603 C CA . ASP A 1 80 ? 11.729 -9.390 -4.741 1.00 95.75 80 ASP A CA 1
ATOM 604 C C . ASP A 1 80 ? 10.695 -8.637 -3.892 1.00 95.75 80 ASP A C 1
ATOM 606 O O . ASP A 1 80 ? 10.967 -8.281 -2.747 1.00 95.75 80 ASP A O 1
ATOM 610 N N . LYS A 1 81 ? 9.496 -8.436 -4.445 1.00 95.81 81 LYS A N 1
ATOM 611 C CA . LYS A 1 81 ? 8.361 -7.788 -3.766 1.00 95.81 81 LYS A CA 1
ATOM 612 C C . LYS A 1 81 ? 7.333 -8.767 -3.193 1.00 95.81 81 LYS A C 1
ATOM 614 O O . LYS A 1 81 ? 6.229 -8.371 -2.829 1.00 95.81 81 LYS A O 1
ATOM 619 N N . SER A 1 82 ? 7.682 -10.051 -3.062 1.00 94.81 82 SER A N 1
ATOM 620 C CA . SER A 1 82 ? 6.763 -11.095 -2.572 1.00 94.81 82 SER A CA 1
ATOM 621 C C . SER A 1 82 ? 6.312 -10.925 -1.115 1.00 94.81 82 SER A C 1
ATOM 623 O O . SER A 1 82 ? 5.346 -11.563 -0.694 1.00 94.81 82 SER A O 1
ATOM 625 N N . GLU A 1 83 ? 6.985 -10.063 -0.351 1.00 96.44 83 GLU A N 1
ATOM 626 C CA . GLU A 1 83 ? 6.640 -9.738 1.034 1.00 96.44 83 GLU A CA 1
ATOM 627 C C . GLU A 1 83 ? 6.319 -8.251 1.232 1.00 96.44 83 GLU A C 1
ATOM 629 O O . GLU A 1 83 ? 6.468 -7.759 2.346 1.00 96.44 83 GLU A O 1
ATOM 634 N N . ASP A 1 84 ? 5.903 -7.526 0.189 1.00 98.06 84 ASP A N 1
ATOM 635 C CA . ASP A 1 84 ? 5.544 -6.106 0.289 1.00 98.06 84 ASP A CA 1
ATOM 636 C C . ASP A 1 84 ? 4.183 -5.915 0.973 1.00 98.06 84 ASP A C 1
ATOM 638 O O . ASP A 1 84 ? 3.139 -5.750 0.338 1.00 98.06 84 ASP A O 1
ATOM 642 N N . TYR A 1 85 ? 4.196 -5.872 2.302 1.00 97.75 85 TYR A N 1
ATOM 643 C CA . TYR A 1 85 ? 3.016 -5.590 3.116 1.00 97.75 85 TYR A CA 1
ATOM 644 C C . TYR A 1 85 ? 2.952 -4.111 3.484 1.00 97.75 85 TYR A C 1
ATOM 646 O O . TYR A 1 85 ? 3.861 -3.599 4.134 1.00 97.75 85 TYR A O 1
ATOM 654 N N . LEU A 1 86 ? 1.836 -3.451 3.171 1.00 98.06 86 LEU A N 1
ATOM 655 C CA . LEU A 1 86 ? 1.484 -2.140 3.715 1.00 98.06 86 LEU A CA 1
ATOM 656 C C . LEU A 1 86 ? 0.524 -2.326 4.894 1.00 98.06 86 LEU A C 1
ATOM 658 O O . LEU A 1 86 ? -0.614 -2.763 4.725 1.00 98.06 86 LEU A O 1
ATOM 662 N N . ILE A 1 87 ? 0.984 -2.009 6.102 1.00 97.94 87 ILE A N 1
ATOM 663 C CA . ILE A 1 87 ? 0.300 -2.357 7.348 1.00 97.94 87 ILE A CA 1
ATOM 664 C C . ILE A 1 87 ? -0.244 -1.088 8.008 1.00 97.94 87 ILE A C 1
ATOM 666 O O . ILE A 1 87 ? 0.504 -0.191 8.405 1.00 97.94 87 ILE A O 1
ATOM 670 N N . LEU A 1 88 ? -1.569 -1.035 8.148 1.00 97.19 88 LEU A N 1
ATOM 671 C CA . LEU A 1 88 ? -2.277 0.042 8.837 1.00 97.19 88 LEU A CA 1
ATOM 672 C C . LEU A 1 88 ? -1.892 0.097 10.328 1.00 97.19 88 LEU A C 1
ATOM 674 O O . LEU A 1 88 ? -1.559 -0.933 10.924 1.00 97.19 88 LEU A O 1
ATOM 678 N N . PRO A 1 89 ? -2.022 1.266 10.982 1.00 96.75 89 PRO A N 1
ATOM 679 C CA . PRO A 1 89 ? -1.929 1.342 12.433 1.00 96.75 89 PRO A CA 1
ATOM 680 C C . PRO A 1 89 ? -2.999 0.452 13.093 1.00 96.75 89 PRO A C 1
ATOM 682 O O . PRO A 1 89 ? -4.087 0.277 12.534 1.00 96.75 89 PRO A O 1
ATOM 685 N N . PRO A 1 90 ? -2.757 -0.064 14.312 1.00 94.94 90 PRO A N 1
ATOM 686 C CA . PRO A 1 90 ? -3.776 -0.787 15.065 1.00 94.94 90 PRO A CA 1
ATOM 687 C C . PRO A 1 90 ? -5.040 0.062 15.256 1.00 94.94 90 PRO A C 1
ATOM 689 O O . PRO A 1 90 ? -4.973 1.193 15.744 1.00 94.94 90 PRO A O 1
ATOM 692 N N . LEU A 1 91 ? -6.197 -0.496 14.898 1.00 94.44 91 LEU A N 1
ATOM 693 C CA . LEU A 1 91 ? -7.495 0.170 15.020 1.00 94.44 91 LEU A CA 1
ATOM 694 C C . LEU A 1 91 ? -8.288 -0.397 16.203 1.00 94.44 91 LEU A C 1
ATOM 696 O O . LEU A 1 91 ? -8.388 -1.611 16.379 1.00 94.44 91 LEU A O 1
ATOM 700 N N . ASP A 1 92 ? -8.893 0.486 17.003 1.00 92.25 92 ASP A N 1
ATOM 701 C CA . ASP A 1 92 ? -9.783 0.086 18.097 1.00 92.25 92 ASP A CA 1
ATOM 702 C C . ASP A 1 92 ? -11.223 -0.100 17.596 1.00 92.25 92 ASP A C 1
ATOM 704 O O . ASP A 1 92 ? -11.962 0.860 17.357 1.00 92.25 92 ASP A O 1
ATOM 708 N N . PHE A 1 93 ? -11.642 -1.359 17.487 1.00 90.62 93 PHE A N 1
ATOM 709 C CA . PHE A 1 93 ? -13.002 -1.731 17.102 1.00 90.62 93 PHE A CA 1
ATOM 710 C C . PHE A 1 93 ? -13.954 -1.946 18.293 1.00 90.62 93 PHE A C 1
ATOM 712 O O . PHE A 1 93 ? -15.092 -2.360 18.087 1.00 90.62 93 PHE A O 1
ATOM 719 N N . THR A 1 94 ? -13.565 -1.648 19.540 1.00 90.94 94 THR A N 1
ATOM 720 C CA . THR A 1 94 ? -14.366 -1.953 20.751 1.00 90.94 94 THR A CA 1
ATOM 721 C C . THR A 1 94 ? -15.783 -1.365 20.710 1.00 90.94 94 THR A C 1
ATOM 723 O O . THR A 1 94 ? -16.727 -1.960 21.230 1.00 90.94 94 THR A O 1
ATOM 726 N N . SER A 1 95 ? -15.953 -0.197 20.083 1.00 88.75 95 SER A N 1
ATOM 727 C CA . SER A 1 95 ? -17.256 0.474 19.919 1.00 88.75 95 SER A CA 1
ATOM 728 C C . SER A 1 95 ? -17.882 0.292 18.529 1.00 88.75 95 SER A C 1
ATOM 730 O O . SER A 1 95 ? -18.920 0.885 18.229 1.00 88.75 95 SER A O 1
ATOM 732 N N . VAL A 1 96 ? -17.268 -0.533 17.678 1.00 90.00 96 VAL A N 1
ATOM 733 C CA . VAL A 1 96 ? -17.602 -0.690 16.262 1.00 90.00 96 VAL A CA 1
ATOM 734 C C . VAL A 1 96 ? -18.302 -2.028 16.062 1.00 90.00 96 VAL A C 1
ATOM 736 O O . VAL A 1 96 ? -17.716 -3.092 16.217 1.00 90.00 96 VAL A O 1
ATOM 739 N N . THR A 1 97 ? -19.591 -1.989 15.718 1.00 89.31 97 THR A N 1
ATOM 740 C CA . THR A 1 97 ? -20.369 -3.218 15.479 1.00 89.31 97 THR A CA 1
ATOM 741 C C . THR A 1 97 ? -20.023 -3.874 14.141 1.00 89.31 97 THR A C 1
ATOM 743 O O . THR A 1 97 ? -20.062 -5.093 14.038 1.00 89.31 97 THR A O 1
ATOM 746 N N . ASN A 1 98 ? -19.704 -3.069 13.123 1.00 88.56 98 ASN A N 1
ATOM 747 C CA . ASN A 1 98 ? -19.227 -3.518 11.817 1.00 88.56 98 ASN A CA 1
ATOM 748 C C . ASN A 1 98 ? -18.206 -2.500 11.306 1.00 88.56 98 ASN A C 1
ATOM 750 O O . ASN A 1 98 ? -18.477 -1.298 11.359 1.00 88.56 98 ASN A O 1
ATOM 754 N N . ALA A 1 99 ? -17.071 -2.982 10.810 1.00 89.75 99 ALA A N 1
ATOM 755 C CA . ALA A 1 99 ? -16.073 -2.169 10.130 1.00 89.75 99 ALA A CA 1
ATOM 756 C C . ALA A 1 99 ? -16.166 -2.405 8.618 1.00 89.75 99 ALA A C 1
ATOM 758 O O . ALA A 1 99 ? -16.489 -3.509 8.178 1.00 89.75 99 ALA A O 1
ATOM 759 N N . ILE A 1 100 ? -15.909 -1.360 7.838 1.00 92.12 100 ILE A N 1
ATOM 760 C CA . ILE A 1 100 ? -15.835 -1.411 6.378 1.00 92.12 100 ILE A CA 1
ATOM 761 C C . ILE A 1 100 ? -14.512 -0.759 5.997 1.00 92.12 100 ILE A C 1
ATOM 763 O O . ILE A 1 100 ? -14.218 0.334 6.482 1.00 92.12 100 ILE A O 1
ATOM 767 N N . LEU A 1 101 ? -13.737 -1.436 5.153 1.00 94.12 101 LEU A N 1
ATOM 768 C CA . LEU A 1 101 ? -12.593 -0.856 4.464 1.00 94.12 101 LEU A CA 1
ATOM 769 C C . LEU A 1 101 ? -13.043 -0.488 3.048 1.00 94.12 101 LEU A C 1
ATOM 771 O O . LEU A 1 101 ? -13.569 -1.334 2.326 1.00 94.12 101 LEU A O 1
ATOM 775 N N . GLU A 1 102 ? -12.852 0.771 2.680 1.00 95.75 102 GLU A N 1
ATOM 776 C CA . GLU A 1 102 ? -13.088 1.293 1.337 1.00 95.75 102 GLU A CA 1
ATOM 777 C C . GLU A 1 102 ? -11.787 1.934 0.864 1.00 95.75 102 GLU A C 1
ATOM 779 O O . GLU A 1 102 ? -11.171 2.696 1.608 1.00 95.75 102 GLU A O 1
ATOM 784 N N . PHE A 1 103 ? -11.348 1.570 -0.336 1.00 96.69 103 PHE A N 1
ATOM 785 C CA . PHE A 1 103 ? -10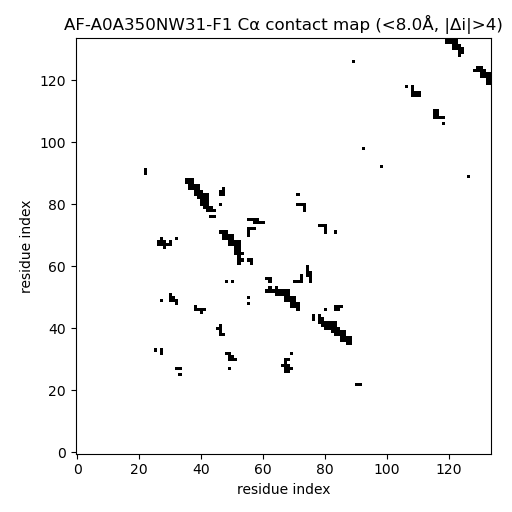.116 2.059 -0.937 1.00 96.69 103 PHE A CA 1
ATOM 786 C C . PHE A 1 103 ? -10.201 1.934 -2.456 1.00 96.69 103 PHE A C 1
ATOM 788 O O . PHE A 1 103 ? -10.964 1.122 -2.987 1.00 96.69 103 PHE A O 1
ATOM 795 N N . GLU A 1 104 ? -9.401 2.738 -3.142 1.00 96.19 104 GLU A N 1
ATOM 796 C CA . GLU A 1 104 ? -9.165 2.622 -4.575 1.00 96.19 104 GLU A CA 1
ATOM 797 C C . GLU A 1 104 ? -7.832 1.903 -4.781 1.00 96.19 104 GLU A C 1
ATOM 799 O O . GLU A 1 104 ? -6.858 2.171 -4.078 1.00 96.19 104 GLU A O 1
ATOM 804 N N . SER A 1 105 ? -7.787 0.962 -5.720 1.00 95.19 105 SER A N 1
ATOM 805 C CA . SER A 1 105 ? -6.564 0.239 -6.051 1.00 95.19 105 SER A CA 1
ATOM 806 C C . SER A 1 105 ? -6.459 -0.034 -7.542 1.00 95.19 105 SER A C 1
ATOM 808 O O . SER A 1 105 ? -7.455 -0.094 -8.270 1.00 95.19 105 SER A O 1
ATOM 810 N N . TYR A 1 106 ? -5.219 -0.217 -7.977 1.00 94.94 106 TYR A N 1
ATOM 811 C CA . TYR A 1 106 ? -4.864 -0.739 -9.283 1.00 94.94 106 TYR A CA 1
ATOM 812 C C . TYR A 1 106 ? -3.840 -1.851 -9.082 1.00 94.94 106 TYR A C 1
ATOM 814 O O . TYR A 1 106 ? -2.955 -1.730 -8.238 1.00 94.94 106 TYR A O 1
ATOM 822 N N . TYR A 1 107 ? -3.997 -2.940 -9.823 1.00 94.75 107 TYR A N 1
ATOM 823 C CA . TYR A 1 107 ? -3.159 -4.122 -9.717 1.00 94.75 107 TYR A CA 1
ATOM 824 C C . TYR A 1 107 ? -3.290 -4.933 -11.009 1.00 94.75 107 TYR A C 1
ATOM 826 O O . TYR A 1 107 ? -4.415 -5.258 -11.399 1.00 94.75 107 TYR A O 1
ATOM 834 N N . ASP A 1 108 ? -2.171 -5.233 -11.673 1.00 92.25 108 ASP A N 1
ATOM 835 C CA . ASP A 1 108 ? -2.199 -5.901 -12.980 1.00 92.25 108 ASP A CA 1
ATOM 836 C C . ASP A 1 108 ? -2.321 -7.421 -12.884 1.00 92.25 108 ASP A C 1
ATOM 838 O O . ASP A 1 108 ? -3.020 -8.030 -13.701 1.00 92.25 108 ASP A O 1
ATOM 842 N N . GLY A 1 109 ? -1.702 -8.050 -11.881 1.00 93.25 109 GLY A N 1
ATOM 843 C CA . GLY A 1 109 ? -1.751 -9.504 -11.747 1.00 93.25 109 GLY A CA 1
ATOM 844 C C . GLY A 1 109 ? -1.103 -10.214 -12.926 1.00 93.25 109 GLY A C 1
ATOM 845 O O . GLY A 1 109 ? -1.621 -11.230 -13.410 1.00 93.25 109 GLY A O 1
ATOM 846 N N . GLU A 1 110 ? -0.000 -9.657 -13.430 1.00 91.75 110 GLU A N 1
ATOM 847 C CA . GLU A 1 110 ? 0.668 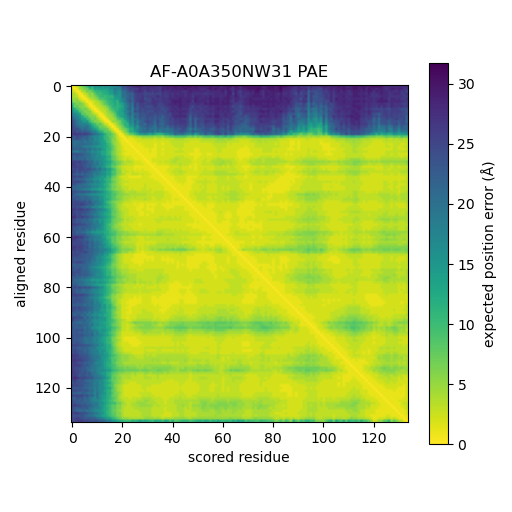-10.200 -14.602 1.00 91.75 110 GLU A CA 1
ATOM 848 C C . GLU A 1 110 ? 1.301 -11.562 -14.301 1.00 91.75 110 GLU A C 1
ATOM 850 O O . GLU A 1 110 ? 1.509 -11.975 -13.158 1.00 91.75 110 GLU A O 1
ATOM 855 N N . THR A 1 111 ? 1.566 -12.315 -15.369 1.00 94.12 111 THR A N 1
ATOM 856 C CA . THR A 1 111 ? 2.286 -13.585 -15.282 1.00 94.12 111 THR A CA 1
ATOM 857 C C . THR A 1 111 ? 3.567 -13.501 -16.085 1.00 94.12 111 THR A C 1
ATOM 859 O O . THR A 1 111 ? 3.523 -13.405 -17.314 1.00 94.12 111 THR A O 1
ATOM 862 N N . PHE A 1 112 ? 4.696 -13.644 -15.402 1.00 89.94 112 PHE A N 1
ATOM 863 C CA . PHE A 1 112 ? 6.022 -13.645 -15.999 1.00 89.94 112 PHE A CA 1
ATOM 864 C C . PHE A 1 112 ? 6.789 -14.907 -15.596 1.00 89.94 112 PHE A C 1
ATOM 866 O O . PHE A 1 112 ? 6.758 -15.341 -14.449 1.00 89.94 112 PHE A O 1
ATOM 873 N N . GLU A 1 113 ? 7.400 -15.575 -16.578 1.00 93.00 113 GLU A N 1
ATOM 874 C CA . GLU A 1 113 ? 8.150 -16.836 -16.403 1.00 93.00 113 GLU A CA 1
ATOM 875 C C . GLU A 1 113 ? 7.427 -17.956 -15.617 1.00 93.00 113 GLU A C 1
ATOM 877 O O . GLU A 1 113 ? 8.046 -18.886 -15.103 1.00 93.00 113 GLU A O 1
ATOM 882 N N . GLY A 1 114 ? 6.091 -17.931 -15.597 1.00 94.19 114 GLY A N 1
ATOM 883 C CA . GLY A 1 114 ? 5.265 -18.924 -14.903 1.00 94.19 114 GLY A CA 1
ATOM 884 C C . GLY A 1 114 ? 4.931 -18.578 -13.450 1.00 94.19 114 GLY A C 1
ATOM 885 O O . GLY A 1 114 ? 4.222 -19.355 -12.812 1.00 94.19 114 GLY A O 1
ATOM 886 N N . SER A 1 115 ? 5.380 -17.424 -12.961 1.00 92.25 115 SER A N 1
ATOM 887 C CA . SER A 1 115 ? 4.926 -16.816 -11.713 1.00 92.25 115 SER A CA 1
ATOM 888 C C . SER A 1 115 ? 3.854 -15.780 -12.024 1.00 92.25 115 SER A C 1
ATOM 890 O O . SER A 1 115 ? 4.042 -14.945 -12.905 1.00 92.25 115 SER A O 1
ATOM 892 N N . THR A 1 116 ? 2.727 -15.853 -11.326 1.00 94.94 116 THR A N 1
ATOM 893 C CA . THR A 1 116 ? 1.678 -14.831 -11.374 1.00 94.94 116 THR A CA 1
ATOM 894 C C . THR A 1 116 ? 1.759 -14.039 -10.088 1.00 94.94 116 THR A C 1
ATOM 896 O O . THR A 1 116 ? 1.844 -14.638 -9.012 1.00 94.94 116 THR A O 1
ATOM 899 N N . GLU A 1 117 ? 1.740 -12.719 -10.197 1.00 94.00 117 GLU A N 1
ATOM 900 C CA . GLU A 1 117 ? 1.657 -11.855 -9.027 1.00 94.00 117 GLU A CA 1
ATOM 901 C C . GLU A 1 117 ? 0.397 -12.181 -8.210 1.00 94.00 117 GLU A C 1
ATOM 903 O O . GLU A 1 117 ? -0.592 -12.705 -8.735 1.00 94.00 117 GLU A O 1
ATOM 908 N N . VAL A 1 118 ? 0.391 -11.813 -6.926 1.00 95.00 118 VAL A N 1
ATOM 909 C CA . VAL A 1 118 ? -0.819 -11.855 -6.092 1.00 95.00 118 VAL A CA 1
ATOM 910 C C . VAL A 1 118 ? -0.884 -10.606 -5.217 1.00 95.00 118 VAL A C 1
ATOM 912 O O . VAL A 1 118 ? 0.110 -10.240 -4.601 1.00 95.00 118 VAL A O 1
ATOM 915 N N . ALA A 1 119 ? -2.068 -10.000 -5.111 1.00 95.62 119 ALA A N 1
ATOM 916 C CA . ALA A 1 119 ? -2.377 -8.973 -4.121 1.00 95.62 119 ALA A CA 1
ATOM 917 C C . ALA A 1 119 ? -3.531 -9.444 -3.223 1.00 95.62 119 ALA A C 1
ATOM 919 O O . ALA A 1 119 ? -4.566 -9.906 -3.715 1.00 95.62 119 ALA A O 1
ATOM 920 N N . THR A 1 120 ? -3.357 -9.332 -1.907 1.00 96.56 120 THR A N 1
ATOM 921 C CA . THR A 1 120 ? -4.337 -9.743 -0.892 1.00 96.56 120 THR A CA 1
ATOM 922 C C . THR A 1 120 ? -4.720 -8.575 0.007 1.00 96.56 120 THR A C 1
ATOM 924 O O . THR A 1 120 ? -3.962 -7.628 0.200 1.00 96.56 120 THR A O 1
ATOM 927 N N . ILE A 1 121 ? -5.920 -8.661 0.584 1.00 96.94 121 ILE A N 1
ATOM 928 C CA . ILE A 1 121 ? -6.275 -7.892 1.774 1.00 96.94 121 ILE A CA 1
ATOM 929 C C . ILE A 1 121 ? -6.288 -8.857 2.946 1.00 96.94 121 ILE A C 1
ATOM 931 O O . ILE A 1 121 ? -6.936 -9.906 2.905 1.00 96.94 121 ILE A O 1
ATOM 935 N N . GLU A 1 122 ? -5.569 -8.484 3.995 1.00 96.88 122 GLU A N 1
ATOM 936 C CA . GLU A 1 122 ? -5.385 -9.312 5.174 1.00 96.88 122 GLU A CA 1
ATOM 937 C C . GLU A 1 122 ? -5.759 -8.542 6.432 1.00 96.88 122 GLU A C 1
ATOM 939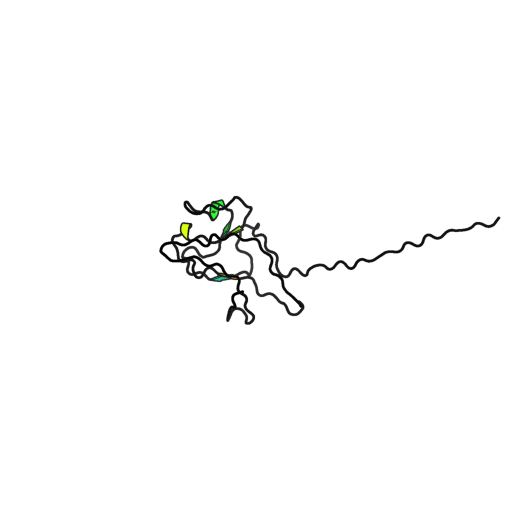 O O . GLU A 1 122 ? -5.652 -7.317 6.501 1.00 96.88 122 GLU A O 1
ATOM 944 N N . TYR A 1 123 ? -6.201 -9.271 7.452 1.00 95.19 123 TYR A N 1
ATOM 945 C CA . TYR A 1 123 ? -6.484 -8.693 8.757 1.00 95.19 123 TYR A CA 1
ATOM 946 C C . TYR A 1 123 ? -5.902 -9.546 9.880 1.00 95.19 123 TYR A C 1
ATOM 948 O O . TYR A 1 123 ? -5.775 -10.767 9.771 1.00 95.19 123 TYR A O 1
ATOM 956 N N . SER A 1 124 ? -5.598 -8.883 10.992 1.00 95.31 124 SER A N 1
ATOM 957 C CA . SER A 1 124 ? -5.114 -9.504 12.220 1.00 95.31 124 SER A CA 1
ATOM 958 C C . SER A 1 124 ? -5.992 -9.097 13.402 1.00 95.31 124 SER A C 1
ATOM 960 O O . SER A 1 124 ? -6.472 -7.966 13.480 1.00 95.31 124 SER A O 1
ATOM 962 N N . LEU A 1 125 ? -6.204 -10.037 14.326 1.00 93.50 125 LEU A N 1
ATOM 963 C CA . LEU A 1 125 ? -6.916 -9.826 15.594 1.00 93.50 125 LEU A CA 1
ATOM 964 C C . LEU A 1 125 ? -6.010 -10.069 16.814 1.00 93.50 125 LEU A C 1
ATOM 966 O O . LEU A 1 125 ? -6.497 -10.125 17.942 1.00 93.50 125 LEU A O 1
ATOM 970 N N . ASP A 1 126 ? -4.706 -10.246 16.589 1.00 94.56 126 ASP A N 1
ATOM 971 C CA . ASP A 1 126 ? -3.700 -10.620 17.588 1.00 94.56 126 ASP A CA 1
ATOM 972 C C . ASP A 1 126 ? -2.431 -9.755 17.483 1.00 94.56 126 ASP A C 1
ATOM 974 O O . ASP A 1 126 ? -1.305 -10.232 17.644 1.00 94.56 126 ASP A O 1
ATOM 978 N N . GLU A 1 127 ? -2.639 -8.462 17.217 1.00 91.50 127 GLU A N 1
ATOM 979 C CA . GLU A 1 127 ? -1.583 -7.443 17.136 1.00 91.50 127 GLU A CA 1
ATOM 980 C C . GLU A 1 127 ? -0.512 -7.765 16.074 1.00 91.50 127 GLU A C 1
ATOM 982 O O . GLU A 1 127 ? 0.663 -7.448 16.242 1.00 91.50 127 GLU A O 1
ATOM 987 N N . GLY A 1 128 ? -0.917 -8.395 14.965 1.00 92.69 128 GLY A N 1
ATOM 988 C CA . GLY A 1 128 ? -0.034 -8.723 13.843 1.00 92.69 128 GLY A CA 1
ATOM 989 C C . GLY A 1 128 ? 0.772 -10.007 14.034 1.00 92.69 128 GLY A C 1
ATOM 990 O O . GLY A 1 128 ? 1.684 -10.263 13.249 1.00 92.69 128 GLY A O 1
ATOM 991 N N . SER A 1 129 ? 0.457 -10.823 15.048 1.00 93.69 129 SER A N 1
ATOM 992 C CA . SER A 1 129 ? 1.129 -12.116 15.253 1.00 93.69 129 SER A CA 1
ATOM 993 C C . SER A 1 129 ? 0.721 -13.142 14.192 1.00 93.69 129 SER A C 1
ATOM 995 O O . SER A 1 129 ? 1.523 -14.000 13.818 1.00 93.69 129 SER A O 1
ATOM 997 N N . SER A 1 130 ? -0.518 -13.063 13.704 1.00 95.38 130 SER A N 1
ATOM 998 C CA . SER A 1 130 ? -1.026 -13.834 12.576 1.00 95.38 130 SER A CA 1
ATOM 999 C C . SER A 1 130 ? -2.012 -13.027 11.730 1.00 95.38 130 SER A C 1
ATOM 1001 O O . SER A 1 130 ? -2.658 -12.090 12.208 1.00 95.38 130 SER A O 1
ATOM 1003 N N . TRP A 1 131 ? -2.123 -13.417 10.460 1.00 95.50 131 TRP A N 1
ATOM 1004 C CA . TRP A 1 131 ? -2.939 -12.744 9.455 1.00 95.50 131 TRP A CA 1
ATOM 1005 C C . TRP A 1 131 ? -3.898 -13.729 8.790 1.00 95.50 131 TRP A C 1
ATOM 1007 O O . TRP A 1 131 ? -3.581 -14.905 8.592 1.00 95.50 131 TRP A O 1
ATOM 1017 N N . THR A 1 132 ? -5.108 -13.258 8.496 1.00 96.75 132 THR A N 1
ATOM 1018 C CA . THR A 1 132 ? -6.124 -13.989 7.733 1.00 96.75 132 THR A CA 1
ATOM 1019 C C . THR A 1 132 ? -6.397 -13.252 6.430 1.00 96.75 132 THR A C 1
ATOM 1021 O O . THR A 1 132 ? -6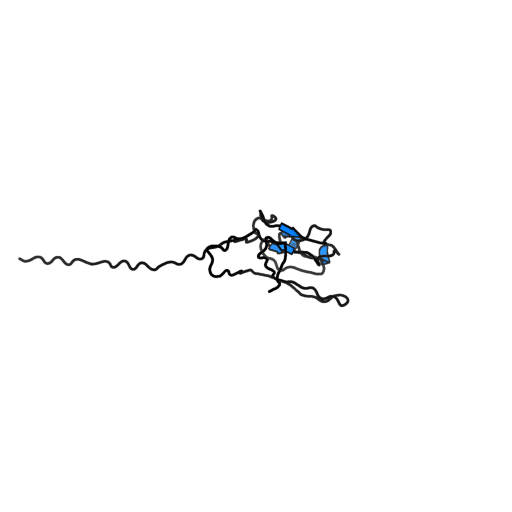.703 -12.061 6.456 1.00 96.75 132 THR A O 1
ATOM 1024 N N . VAL A 1 133 ? -6.324 -13.978 5.313 1.00 94.06 133 VAL A N 1
ATOM 1025 C CA . VAL A 1 133 ? -6.646 -13.476 3.968 1.00 94.06 133 VAL A CA 1
ATOM 1026 C C . VAL A 1 133 ? -8.163 -13.433 3.773 1.00 94.06 133 VAL A C 1
ATOM 1028 O O . VAL A 1 133 ? -8.854 -14.387 4.152 1.00 94.06 133 VAL A O 1
ATOM 1031 N N . TYR A 1 134 ? -8.668 -12.343 3.189 1.00 81.81 134 TYR A N 1
ATOM 1032 C CA . TYR A 1 134 ? -10.073 -12.175 2.802 1.00 81.81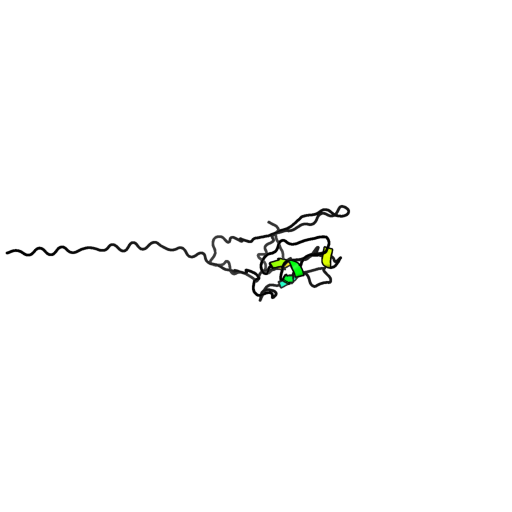 134 TYR A CA 1
ATOM 1033 C C . TYR A 1 134 ? -10.328 -12.539 1.334 1.00 81.81 134 TYR A C 1
ATOM 1035 O O . TYR A 1 134 ? -9.510 -12.147 0.473 1.00 81.81 134 TYR A O 1
#

Mean predicted aligned error: 7.53 Å

Sequence (134 aa):
MMRRIFGFIFLLSSSAMSAQNILLSEDFESGVFPDNWSQQTAASDGGWENGTAGSLESEWWSIASHGNIIGTNDDACDCDKSEDYLILPPLDFTSVTNAILEFESYYDGETFEGSTEVATIEYSLDEGSSWTVY